Protein AF-A0A6N9IUJ2-F1 (afdb_monomer_lite)

pLDDT: mean 93.29, std 10.51, range [40.25, 98.81]

Foldseek 3Di:
DPPLQFADQVNLQVLLVVLLVVLVFPCPPWDWDGDPQWIWIWTAFVLGDIWIFTGGCVPAPRSDSLSNSLSSLQRQLVGLLPQDLVVVLVVPDDPVNCVVVVHDSVRSSVSSVVSNVSSNVSSVVSNVVSVVSVVVVVVVVVVD

Radius of gyration: 17.99 Å; chains: 1; bounding box: 49×26×54 Å

Organism: NCBI:txid1624

Secondary structure (DSSP, 8-state):
-----PPPHHHHHHHHHHHHHHTT--TTT-EEEE-SS-EEEEEE-TT--EEEEEE-GGGS-SS-HHHHHHHHHHHHHHHHTT--HHHHHHHH--HHHHHHHT--HHHHHHHHHHHHHHHHHHHHHHHHHHHHHHHHHHHHHH--

Structure (mmCIF, N/CA/C/O backbone):
data_AF-A0A6N9IUJ2-F1
#
_entry.id   AF-A0A6N9IUJ2-F1
#
loop_
_atom_site.group_PDB
_atom_site.id
_atom_site.type_symbol
_atom_site.label_atom_id
_atom_site.label_alt_id
_atom_site.label_comp_id
_atom_site.label_asym_id
_atom_site.label_entity_id
_atom_site.label_seq_id
_atom_site.pdbx_PDB_ins_code
_atom_site.Cartn_x
_atom_site.Cartn_y
_atom_site.Cartn_z
_atom_site.occupancy
_atom_site.B_iso_or_equiv
_atom_site.auth_seq_id
_atom_site.auth_comp_id
_atom_site.auth_asym_id
_atom_site.auth_atom_id
_atom_site.pdbx_PDB_model_num
ATOM 1 N N . MET A 1 1 ? -17.946 7.794 33.404 1.00 40.25 1 MET A N 1
ATOM 2 C CA . MET A 1 1 ? -16.905 8.369 32.532 1.00 40.25 1 MET A CA 1
ATOM 3 C C . MET A 1 1 ? -15.785 7.356 32.467 1.00 40.25 1 MET A C 1
ATOM 5 O O . MET A 1 1 ? -14.885 7.379 33.294 1.00 40.25 1 MET A O 1
ATOM 9 N N . THR A 1 2 ? -15.925 6.382 31.577 1.00 43.41 2 THR A N 1
ATOM 10 C CA . THR A 1 2 ? -14.793 5.598 31.094 1.00 43.41 2 THR A CA 1
ATOM 11 C C . THR A 1 2 ? -13.982 6.551 30.223 1.00 43.41 2 THR A C 1
ATOM 13 O O . THR A 1 2 ? -14.533 7.156 29.311 1.00 43.41 2 THR A O 1
ATOM 16 N N . CYS A 1 3 ? -12.720 6.802 30.574 1.00 41.56 3 CYS A N 1
ATOM 17 C CA . CYS A 1 3 ? -11.808 7.467 29.651 1.00 41.56 3 CYS A CA 1
ATOM 18 C C . CYS A 1 3 ? -11.598 6.499 28.488 1.00 41.56 3 CYS A C 1
ATOM 20 O O . CYS A 1 3 ? -10.858 5.530 28.646 1.00 41.56 3 CYS A O 1
ATOM 22 N N . THR A 1 4 ? -12.287 6.713 27.370 1.00 56.19 4 THR A N 1
ATOM 23 C CA . THR A 1 4 ? -11.967 6.039 26.112 1.00 56.19 4 THR A CA 1
ATOM 24 C C . THR A 1 4 ? -10.524 6.411 25.781 1.00 56.19 4 THR A C 1
ATOM 26 O O . THR A 1 4 ? -10.175 7.594 25.758 1.00 56.19 4 THR A O 1
ATOM 29 N N . ALA A 1 5 ? -9.641 5.420 25.674 1.00 59.34 5 ALA A N 1
ATOM 30 C CA . ALA A 1 5 ? -8.251 5.679 25.338 1.00 59.34 5 ALA A CA 1
ATOM 31 C C . ALA A 1 5 ? -8.199 6.119 23.871 1.00 59.34 5 ALA A C 1
ATOM 33 O O . ALA A 1 5 ? -8.511 5.333 22.986 1.00 59.34 5 ALA A O 1
ATOM 34 N N . ILE A 1 6 ? -7.841 7.379 23.634 1.00 80.88 6 ILE A N 1
ATOM 35 C CA . ILE A 1 6 ? -7.645 7.923 22.289 1.00 80.88 6 ILE A CA 1
ATOM 36 C C . ILE A 1 6 ? -6.345 7.328 21.727 1.00 80.88 6 ILE A C 1
ATOM 38 O O . ILE A 1 6 ? -5.327 7.327 22.425 1.00 80.88 6 ILE A O 1
ATOM 42 N N . LEU A 1 7 ? -6.366 6.839 20.484 1.00 86.44 7 LEU A N 1
ATOM 43 C CA . LEU A 1 7 ? -5.177 6.376 19.769 1.00 86.44 7 LEU A CA 1
ATOM 44 C C . LEU A 1 7 ? -4.113 7.480 19.741 1.00 86.44 7 LEU A C 1
ATOM 46 O O . LEU A 1 7 ? -4.362 8.598 19.284 1.00 86.44 7 LEU A O 1
ATOM 50 N N . THR A 1 8 ? -2.922 7.151 20.237 1.00 91.19 8 THR A N 1
ATOM 51 C CA . THR A 1 8 ? -1.745 8.022 20.189 1.00 91.19 8 THR 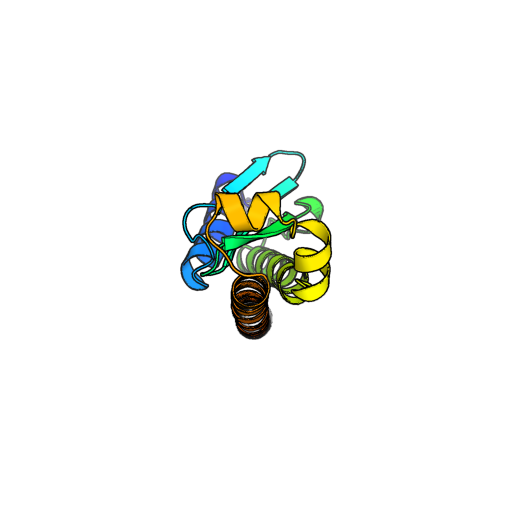A CA 1
ATOM 52 C C . THR A 1 8 ? -1.059 7.929 18.829 1.00 91.19 8 THR A C 1
ATOM 54 O O . THR A 1 8 ? -1.223 6.940 18.116 1.00 91.19 8 THR A O 1
ATOM 57 N N . GLU A 1 9 ? -0.232 8.919 18.493 1.00 91.38 9 GLU A N 1
ATOM 58 C CA . GLU A 1 9 ? 0.617 8.904 17.290 1.00 91.38 9 GLU A CA 1
ATOM 59 C C . GLU A 1 9 ? 1.473 7.633 17.219 1.00 91.38 9 GLU A C 1
ATOM 61 O O . GLU A 1 9 ? 1.425 6.920 16.226 1.00 91.38 9 GLU A O 1
ATOM 66 N N . GLU A 1 10 ? 2.127 7.259 18.326 1.00 92.50 10 GLU A N 1
ATOM 67 C CA . GLU A 1 10 ? 2.914 6.018 18.434 1.00 92.50 10 GLU A CA 1
ATOM 68 C C . GLU A 1 10 ? 2.082 4.762 18.114 1.00 92.50 10 GLU A C 1
ATOM 70 O O . GLU A 1 10 ? 2.580 3.776 17.569 1.00 92.50 10 GLU A O 1
ATOM 75 N N . LYS A 1 11 ? 0.795 4.757 18.478 1.00 93.25 11 LYS A N 1
ATOM 76 C CA . LYS A 1 11 ? -0.084 3.622 18.201 1.00 93.25 11 LYS A CA 1
ATOM 77 C C . LYS A 1 11 ? -0.511 3.596 16.732 1.00 93.25 11 LYS A C 1
ATOM 79 O O . LYS A 1 11 ? -0.583 2.511 16.166 1.00 93.25 11 LYS A O 1
ATOM 84 N N . ILE A 1 12 ? -0.746 4.759 16.126 1.00 94.00 12 ILE A N 1
ATOM 85 C CA . ILE A 1 12 ? -1.032 4.902 14.691 1.00 94.00 12 ILE A CA 1
ATOM 86 C C . ILE A 1 12 ? 0.176 4.446 13.867 1.00 94.00 12 ILE A C 1
ATOM 88 O O . ILE A 1 12 ? 0.013 3.625 12.970 1.00 94.00 12 ILE A O 1
ATOM 92 N N . GLU A 1 13 ? 1.380 4.890 14.233 1.00 95.44 13 GLU A N 1
ATOM 93 C CA . GLU A 1 13 ? 2.643 4.469 13.617 1.00 95.44 13 GLU A CA 1
ATOM 94 C C . GLU A 1 13 ? 2.803 2.945 13.675 1.00 95.44 13 GLU A C 1
ATOM 96 O O . GLU A 1 13 ? 3.068 2.310 12.662 1.00 95.44 13 GLU A O 1
ATOM 101 N N . LYS A 1 14 ? 2.535 2.323 14.832 1.00 96.50 14 LYS A N 1
ATOM 102 C CA . LYS A 1 14 ? 2.577 0.857 14.977 1.00 96.50 14 LYS A CA 1
ATOM 103 C C . LYS A 1 14 ? 1.563 0.126 14.099 1.00 96.50 14 LYS A C 1
ATOM 105 O O . LYS A 1 14 ? 1.879 -0.949 13.597 1.00 96.50 14 LYS A O 1
ATOM 110 N N . ILE A 1 15 ? 0.354 0.668 13.942 1.00 96.25 15 ILE A N 1
ATOM 111 C CA . ILE A 1 15 ? -0.659 0.079 13.054 1.00 96.25 15 ILE A CA 1
ATOM 112 C C . ILE A 1 15 ? -0.180 0.175 11.605 1.00 96.25 15 ILE A C 1
ATOM 114 O O . ILE A 1 15 ? -0.170 -0.838 10.910 1.00 96.25 15 ILE A O 1
ATOM 118 N N . ALA A 1 16 ? 0.278 1.353 11.176 1.00 96.94 16 ALA A N 1
ATOM 119 C CA . ALA A 1 16 ? 0.825 1.556 9.840 1.00 96.94 16 ALA A CA 1
ATOM 120 C C . ALA A 1 16 ? 2.017 0.623 9.569 1.00 96.94 16 ALA A C 1
ATOM 122 O O . ALA A 1 16 ? 2.005 -0.089 8.571 1.00 96.94 16 ALA A O 1
ATOM 123 N N . GLN A 1 17 ? 2.973 0.525 10.499 1.00 98.00 17 GLN A N 1
ATOM 124 C CA . GLN A 1 17 ? 4.119 -0.378 10.374 1.00 98.00 17 GLN A CA 1
ATOM 125 C C . GLN A 1 17 ? 3.683 -1.838 10.267 1.00 98.00 17 GLN A C 1
ATOM 127 O O . GLN A 1 17 ? 4.182 -2.559 9.415 1.00 98.00 17 GLN A O 1
ATOM 132 N N . SER A 1 18 ? 2.709 -2.275 11.074 1.00 97.88 18 SER A N 1
ATOM 133 C CA . SER A 1 18 ? 2.221 -3.657 10.997 1.00 97.88 18 SER A CA 1
ATOM 134 C C . SER A 1 18 ? 1.600 -3.990 9.640 1.00 97.88 18 SER A C 1
ATOM 136 O O . SER A 1 18 ? 1.743 -5.115 9.173 1.00 97.88 18 SER A O 1
ATOM 138 N N . ILE A 1 19 ? 0.960 -3.011 8.992 1.00 98.19 19 ILE A N 1
ATOM 139 C CA . ILE A 1 19 ? 0.421 -3.164 7.639 1.00 98.19 19 ILE A CA 1
ATOM 140 C C . ILE A 1 19 ? 1.569 -3.207 6.623 1.00 98.19 19 ILE A C 1
ATOM 142 O O . ILE A 1 19 ? 1.565 -4.061 5.746 1.00 98.19 19 ILE A O 1
ATOM 146 N N . ILE A 1 20 ? 2.574 -2.339 6.739 1.00 98.19 20 ILE A N 1
ATOM 147 C CA . ILE A 1 20 ? 3.742 -2.376 5.843 1.00 98.19 20 ILE A CA 1
ATOM 148 C C . ILE A 1 20 ? 4.452 -3.735 5.932 1.00 98.19 20 ILE A C 1
ATOM 150 O O . ILE A 1 20 ? 4.748 -4.340 4.903 1.00 98.19 20 ILE A O 1
ATOM 154 N N . ASP A 1 21 ? 4.647 -4.249 7.147 1.00 98.06 21 ASP A N 1
ATOM 155 C CA . ASP A 1 21 ? 5.295 -5.537 7.393 1.00 98.06 21 ASP A CA 1
ATOM 156 C C . ASP A 1 21 ? 4.455 -6.719 6.875 1.00 98.06 21 ASP A C 1
ATOM 158 O O . ASP A 1 21 ? 4.988 -7.654 6.280 1.00 98.06 21 ASP A O 1
ATOM 162 N N . GLU A 1 22 ? 3.135 -6.707 7.105 1.00 98.19 22 GLU A N 1
ATOM 163 C CA . GLU A 1 22 ? 2.229 -7.794 6.701 1.00 98.19 22 GLU A CA 1
ATOM 164 C C . GLU A 1 22 ? 2.149 -7.949 5.177 1.00 98.19 22 GLU A C 1
ATOM 166 O O . GLU A 1 22 ? 2.033 -9.070 4.673 1.00 98.19 22 GLU A O 1
ATOM 171 N N . TYR A 1 23 ? 2.228 -6.834 4.452 1.00 98.12 23 TYR A N 1
ATOM 172 C CA . TYR A 1 23 ? 2.107 -6.796 2.997 1.00 98.12 23 TYR A CA 1
ATOM 173 C C . TYR A 1 23 ? 3.460 -6.692 2.284 1.00 98.12 23 TYR A C 1
ATOM 175 O O . TYR A 1 23 ? 3.458 -6.513 1.072 1.00 98.12 23 TYR A O 1
ATOM 183 N N . ASP A 1 24 ? 4.577 -6.835 3.013 1.00 98.19 24 ASP A N 1
ATOM 184 C CA . ASP A 1 24 ? 5.953 -6.774 2.494 1.00 98.19 24 ASP A CA 1
ATOM 185 C C . ASP A 1 24 ? 6.157 -5.532 1.604 1.00 98.19 24 ASP A C 1
ATOM 187 O O . ASP A 1 24 ? 6.379 -5.622 0.401 1.00 98.19 24 ASP A O 1
ATOM 191 N N . LEU A 1 25 ? 5.956 -4.351 2.202 1.00 98.06 25 LEU A N 1
ATOM 192 C CA . LEU A 1 25 ? 5.969 -3.041 1.534 1.00 98.06 25 LEU A CA 1
ATOM 193 C C . LEU A 1 25 ? 7.138 -2.139 1.973 1.00 98.06 25 LEU A C 1
ATOM 195 O O . LEU A 1 25 ? 7.086 -0.927 1.770 1.00 98.06 25 LEU A O 1
ATOM 199 N N . ASP A 1 26 ? 8.155 -2.705 2.633 1.00 96.56 26 ASP A N 1
ATOM 200 C CA . ASP A 1 26 ? 9.325 -1.950 3.100 1.00 96.56 26 ASP A CA 1
ATOM 201 C C . ASP A 1 26 ? 10.428 -1.879 2.053 1.00 96.56 26 ASP A C 1
ATOM 203 O O . ASP A 1 26 ? 10.873 -0.791 1.719 1.00 96.56 26 ASP A O 1
ATOM 207 N N . HIS A 1 27 ? 10.884 -3.035 1.560 1.00 95.94 27 HIS A N 1
ATOM 208 C CA . HIS A 1 27 ? 11.956 -3.193 0.564 1.00 95.94 27 HIS A CA 1
ATOM 209 C C . HIS A 1 27 ? 13.197 -2.266 0.703 1.00 95.94 27 HIS A C 1
ATOM 211 O O . HIS A 1 27 ? 14.040 -2.232 -0.200 1.00 95.94 27 HIS A O 1
ATOM 217 N N . ASN A 1 28 ? 13.421 -1.734 1.919 1.00 93.50 28 ASN A N 1
ATOM 218 C CA . ASN A 1 28 ? 14.469 -0.828 2.413 1.00 93.50 28 ASN A CA 1
ATOM 219 C C . ASN A 1 28 ? 14.222 0.688 2.271 1.00 93.50 28 ASN A C 1
ATOM 221 O O . ASN A 1 28 ? 15.087 1.449 2.716 1.00 93.50 28 ASN A O 1
ATOM 225 N N . ASN A 1 29 ? 13.103 1.134 1.701 1.00 92.75 29 ASN A N 1
ATOM 226 C CA . ASN A 1 29 ? 12.751 2.551 1.575 1.00 92.75 29 ASN A CA 1
ATOM 227 C C . ASN A 1 29 ? 11.354 2.891 2.116 1.00 92.75 29 ASN A C 1
ATOM 229 O O . ASN A 1 29 ? 10.879 4.001 1.851 1.00 92.75 29 ASN A O 1
ATOM 233 N N . ALA A 1 30 ? 10.687 2.014 2.882 1.00 94.38 30 ALA A N 1
ATOM 234 C CA . ALA A 1 30 ? 9.498 2.469 3.591 1.00 94.38 30 ALA A CA 1
ATOM 235 C C . ALA A 1 30 ? 9.857 3.417 4.730 1.00 94.38 30 ALA A C 1
ATOM 237 O O . ALA A 1 30 ? 10.806 3.230 5.493 1.00 94.38 30 ALA A O 1
ATOM 238 N N . GLU A 1 31 ? 9.026 4.439 4.865 1.00 96.69 31 GLU A N 1
ATOM 239 C CA . GLU A 1 31 ? 9.146 5.446 5.905 1.00 96.69 31 GLU A CA 1
ATOM 240 C C . GLU A 1 31 ? 7.757 5.761 6.448 1.00 96.69 31 GLU A C 1
ATOM 242 O O . GLU A 1 31 ? 6.792 5.852 5.691 1.00 96.69 31 GLU A O 1
ATOM 247 N N . ILE A 1 32 ? 7.651 5.956 7.761 1.00 97.31 32 ILE A N 1
ATOM 248 C CA . ILE A 1 32 ? 6.428 6.416 8.418 1.00 97.31 32 ILE A CA 1
ATOM 249 C C . ILE A 1 32 ? 6.788 7.642 9.248 1.00 97.31 32 ILE A C 1
ATOM 251 O O . ILE A 1 32 ? 7.683 7.591 10.090 1.00 97.31 32 ILE A O 1
ATOM 255 N N . ASN A 1 33 ? 6.068 8.737 9.035 1.00 95.88 33 ASN A N 1
ATOM 256 C CA . ASN A 1 33 ? 6.133 9.923 9.875 1.00 95.88 33 ASN A CA 1
ATOM 257 C C . ASN A 1 33 ? 4.722 10.275 10.351 1.00 95.88 33 ASN A C 1
ATOM 259 O O . ASN A 1 33 ? 3.826 10.488 9.534 1.00 95.88 33 ASN A O 1
ATOM 263 N N . VAL A 1 34 ? 4.523 10.325 11.667 1.00 94.19 34 VAL A N 1
ATOM 264 C CA . VAL A 1 34 ? 3.249 10.707 12.287 1.00 94.19 34 VAL A CA 1
ATOM 265 C C . VAL A 1 34 ? 3.473 11.951 13.130 1.00 94.19 34 VAL A C 1
ATOM 267 O O . VAL A 1 34 ? 4.331 11.957 14.009 1.00 94.19 34 VAL A O 1
ATOM 270 N N . ASP A 1 35 ? 2.686 12.987 12.870 1.00 88.94 35 ASP A N 1
ATOM 271 C CA . ASP A 1 35 ? 2.707 14.245 13.609 1.00 88.94 35 ASP A CA 1
ATOM 272 C C . ASP A 1 35 ? 1.296 14.858 13.704 1.00 88.94 35 ASP A C 1
ATOM 274 O O . ASP A 1 35 ? 0.298 14.249 13.309 1.00 88.94 35 ASP A O 1
ATOM 278 N N . ASP A 1 36 ? 1.202 16.070 14.255 1.00 81.19 36 ASP A N 1
ATOM 279 C CA . ASP A 1 36 ? -0.062 16.801 14.400 1.00 81.19 36 ASP A CA 1
ATOM 280 C C . ASP A 1 36 ? -0.766 17.069 13.047 1.00 81.19 36 ASP A C 1
ATOM 282 O O . ASP A 1 36 ? -1.993 17.229 13.016 1.00 81.19 36 ASP A O 1
ATOM 286 N N . ASP A 1 37 ? -0.015 17.131 11.939 1.00 78.50 37 ASP A N 1
ATOM 287 C CA . ASP A 1 37 ? -0.516 17.481 10.607 1.00 78.50 37 ASP A CA 1
ATOM 288 C C . ASP A 1 37 ? -1.032 16.251 9.835 1.00 78.50 37 ASP A C 1
ATOM 290 O O . ASP A 1 37 ? -1.940 16.379 9.004 1.00 78.50 37 ASP A O 1
ATOM 294 N N . GLY A 1 38 ? -0.523 15.049 10.124 1.00 88.06 38 GLY A N 1
ATOM 295 C CA . GLY A 1 38 ? -0.917 13.838 9.408 1.00 88.06 38 GLY A CA 1
ATOM 296 C C . GLY A 1 38 ? -0.105 12.591 9.756 1.00 88.06 38 GLY A C 1
ATOM 297 O O . GLY A 1 38 ? 0.752 12.582 10.633 1.00 88.06 38 GLY A O 1
ATOM 298 N N . CYS A 1 39 ? -0.381 11.511 9.030 1.00 93.75 39 CYS A N 1
ATOM 299 C CA . CYS A 1 39 ? 0.511 10.361 8.935 1.00 93.75 39 CYS A CA 1
ATOM 300 C C . CYS A 1 39 ? 0.943 10.210 7.474 1.00 93.75 39 CYS A C 1
ATOM 302 O O . CYS A 1 39 ? 0.129 9.904 6.603 1.00 93.75 39 CYS A O 1
ATOM 304 N N . GLN A 1 40 ? 2.221 10.469 7.219 1.00 96.69 40 GLN A N 1
ATOM 305 C CA . GLN A 1 40 ? 2.861 10.332 5.917 1.00 96.69 40 GLN A CA 1
ATOM 306 C C . GLN A 1 40 ? 3.567 8.984 5.865 1.00 96.69 40 GLN A C 1
ATOM 308 O O . GLN A 1 40 ? 4.313 8.641 6.781 1.00 96.69 40 GLN A O 1
ATOM 313 N N . ILE A 1 41 ? 3.328 8.230 4.800 1.00 97.50 41 ILE A N 1
ATOM 314 C CA . ILE A 1 41 ? 3.906 6.907 4.599 1.00 97.50 41 ILE A CA 1
ATOM 315 C C . ILE A 1 41 ? 4.524 6.857 3.205 1.00 97.50 41 ILE A C 1
ATOM 317 O O . ILE A 1 41 ? 3.898 7.263 2.227 1.00 97.50 41 ILE A O 1
ATOM 321 N N . VAL A 1 42 ? 5.740 6.338 3.111 1.00 98.19 42 VAL A N 1
ATOM 322 C CA . VAL A 1 42 ? 6.316 5.829 1.867 1.00 98.19 42 VAL A CA 1
ATOM 323 C C . VAL A 1 42 ? 6.258 4.311 1.947 1.00 98.19 42 VAL A C 1
ATOM 325 O O . VAL A 1 42 ? 6.655 3.739 2.958 1.00 98.19 42 VAL A O 1
ATOM 328 N N . VAL A 1 43 ? 5.729 3.675 0.908 1.00 98.31 43 VAL A N 1
ATOM 329 C CA . VAL A 1 43 ? 5.777 2.218 0.729 1.00 98.31 43 VAL A CA 1
ATOM 330 C C . VAL A 1 43 ? 6.574 1.892 -0.522 1.00 98.31 43 VAL A C 1
ATOM 332 O O . VAL A 1 43 ? 6.572 2.680 -1.467 1.00 98.31 43 VAL A O 1
ATOM 335 N N . GLU A 1 44 ? 7.226 0.738 -0.541 1.00 98.50 44 GLU A N 1
ATOM 336 C CA . GLU A 1 44 ? 8.082 0.292 -1.635 1.00 98.50 44 GLU A CA 1
ATOM 337 C C . GLU A 1 44 ? 7.699 -1.123 -2.086 1.00 98.50 44 GLU A C 1
ATOM 339 O O . GLU A 1 44 ? 7.347 -1.966 -1.265 1.00 98.50 44 GLU A O 1
ATOM 344 N N . ALA A 1 45 ? 7.756 -1.381 -3.392 1.00 98.38 45 ALA A N 1
ATOM 345 C CA . ALA A 1 45 ? 7.571 -2.698 -4.002 1.00 98.38 45 ALA A CA 1
ATOM 346 C C . ALA A 1 45 ? 8.920 -3.406 -4.282 1.00 98.38 45 ALA A C 1
ATOM 348 O O . ALA A 1 45 ? 9.983 -2.787 -4.191 1.00 98.38 45 ALA A O 1
ATOM 349 N N . PRO A 1 46 ? 8.924 -4.709 -4.633 1.00 98.31 46 PRO A N 1
ATOM 350 C CA . PRO A 1 46 ? 10.152 -5.494 -4.773 1.00 98.31 46 PRO A CA 1
ATOM 351 C C . PRO A 1 46 ? 11.194 -4.962 -5.766 1.00 98.31 46 PRO A C 1
ATOM 353 O O . PRO A 1 46 ? 12.385 -5.207 -5.560 1.00 98.31 46 PRO A O 1
ATOM 356 N N . ASN A 1 47 ? 10.784 -4.267 -6.832 1.00 97.38 47 ASN A N 1
ATOM 357 C CA . ASN A 1 47 ? 11.685 -3.649 -7.808 1.00 97.38 47 ASN A CA 1
ATOM 358 C C . ASN A 1 47 ? 11.896 -2.143 -7.584 1.00 97.38 47 ASN A C 1
ATOM 360 O O . ASN A 1 47 ? 12.388 -1.450 -8.481 1.00 97.38 47 ASN A O 1
ATOM 364 N N . HIS A 1 48 ? 11.649 -1.677 -6.358 1.00 96.00 48 HIS A N 1
ATOM 365 C CA . HIS A 1 48 ? 11.954 -0.338 -5.859 1.00 96.00 48 HIS A CA 1
ATOM 366 C C . HIS A 1 48 ? 11.046 0.790 -6.364 1.00 96.00 48 HIS A C 1
ATOM 368 O O . HIS A 1 48 ? 11.382 1.968 -6.203 1.00 96.00 48 HIS A O 1
ATOM 374 N N . ALA A 1 49 ? 9.883 0.475 -6.941 1.00 97.62 49 ALA A N 1
ATOM 375 C CA . ALA A 1 49 ? 8.832 1.473 -7.092 1.00 97.62 49 ALA A CA 1
ATOM 376 C C . ALA A 1 49 ? 8.347 1.932 -5.710 1.00 97.62 49 ALA A C 1
ATOM 378 O O . ALA A 1 49 ? 8.056 1.106 -4.844 1.00 97.62 49 ALA A O 1
ATOM 379 N N . THR A 1 50 ? 8.239 3.246 -5.505 1.00 97.88 50 THR A N 1
ATOM 380 C CA . THR A 1 50 ? 7.770 3.825 -4.238 1.00 97.88 50 THR A CA 1
ATOM 381 C C . THR A 1 50 ? 6.470 4.593 -4.431 1.00 97.88 50 THR A C 1
ATOM 383 O O . THR A 1 50 ? 6.268 5.250 -5.448 1.00 97.88 50 THR A O 1
ATOM 386 N N . VAL A 1 51 ? 5.578 4.529 -3.442 1.00 98.25 51 VAL A N 1
ATOM 387 C CA . VAL A 1 51 ? 4.307 5.265 -3.437 1.00 98.25 51 VAL A CA 1
ATOM 388 C C . VAL A 1 51 ? 4.190 6.068 -2.150 1.00 98.25 51 VAL A C 1
ATOM 390 O O . VAL A 1 51 ? 4.364 5.543 -1.051 1.00 98.25 51 VAL A O 1
ATOM 393 N N . TRP A 1 52 ? 3.848 7.350 -2.288 1.00 97.44 52 TRP A N 1
ATOM 394 C CA . TRP A 1 52 ? 3.588 8.236 -1.156 1.00 97.44 52 TRP A CA 1
ATOM 395 C C . TRP A 1 52 ? 2.103 8.247 -0.770 1.00 97.44 52 TRP A C 1
ATOM 397 O O . TRP A 1 52 ? 1.208 8.479 -1.595 1.00 97.44 52 TRP A O 1
ATOM 407 N N . VAL A 1 53 ? 1.839 8.031 0.515 1.00 97.31 53 VAL A N 1
ATOM 408 C CA . VAL A 1 53 ? 0.509 7.957 1.120 1.00 97.31 53 VAL A CA 1
ATOM 409 C C . VAL A 1 53 ? 0.405 9.007 2.222 1.00 97.31 53 VAL A C 1
ATOM 411 O O . VAL A 1 53 ? 1.282 9.126 3.071 1.00 97.31 53 VAL A O 1
ATOM 414 N N . ASP A 1 54 ? -0.695 9.756 2.224 1.00 95.75 54 ASP A N 1
ATOM 415 C CA . ASP A 1 54 ? -0.995 10.762 3.243 1.00 95.75 54 ASP A CA 1
ATOM 416 C C . ASP A 1 54 ? -2.338 10.437 3.900 1.00 95.75 54 ASP A C 1
ATOM 418 O O . ASP A 1 54 ? -3.382 10.358 3.237 1.00 95.75 54 ASP A O 1
ATOM 422 N N . ILE A 1 55 ? -2.298 10.221 5.212 1.00 93.38 55 ILE A N 1
ATOM 423 C CA . ILE A 1 55 ? -3.438 9.872 6.046 1.00 93.38 55 ILE A CA 1
ATOM 424 C C . ILE A 1 55 ? -3.764 11.059 6.947 1.00 93.38 55 ILE A C 1
ATOM 426 O O . ILE A 1 55 ? -3.075 11.369 7.918 1.00 93.38 55 ILE A O 1
ATOM 430 N N . CYS A 1 56 ? -4.905 11.688 6.672 1.00 89.12 56 CYS A N 1
ATOM 431 C CA . CYS A 1 56 ? -5.427 12.753 7.516 1.00 89.12 56 CYS A CA 1
ATOM 432 C C . CYS A 1 56 ? -5.936 12.177 8.848 1.00 89.12 56 CYS A C 1
ATOM 434 O O . CYS A 1 56 ? -6.985 11.528 8.881 1.00 89.12 56 CYS A O 1
ATOM 436 N N . LEU A 1 57 ? -5.253 12.476 9.960 1.00 85.75 57 LEU A N 1
ATOM 437 C CA . LEU A 1 57 ? -5.597 11.947 11.289 1.00 85.75 57 LEU A CA 1
ATOM 438 C C . LEU A 1 57 ? -7.011 12.322 11.764 1.00 85.75 57 LEU A C 1
ATOM 440 O O . LEU A 1 57 ? -7.571 11.634 12.613 1.00 85.75 57 LEU A O 1
ATOM 444 N N . ASN A 1 58 ? -7.610 13.386 11.217 1.00 84.62 58 ASN A N 1
ATOM 445 C CA . ASN A 1 58 ? -8.995 13.780 11.511 1.00 84.62 58 ASN A CA 1
ATOM 446 C C . ASN A 1 58 ? -10.041 12.835 10.899 1.00 84.62 58 ASN A C 1
ATOM 448 O O . ASN A 1 58 ? -11.209 12.901 11.273 1.00 84.62 58 ASN A O 1
ATOM 452 N N . LYS A 1 59 ? -9.643 11.992 9.938 1.00 83.44 59 LYS A N 1
ATOM 453 C CA . LYS A 1 59 ? -10.493 10.944 9.359 1.00 83.44 59 LYS A CA 1
ATOM 454 C C . LYS A 1 59 ? -10.385 9.616 10.108 1.00 83.44 59 LYS A C 1
ATOM 456 O O . LYS A 1 59 ? -11.172 8.716 9.835 1.00 83.44 59 LYS A O 1
ATOM 461 N N . LEU A 1 60 ? -9.411 9.476 11.008 1.00 88.88 60 LEU A N 1
ATOM 462 C CA . LEU A 1 60 ? -9.272 8.279 11.826 1.00 88.88 60 LEU A CA 1
ATOM 463 C C . LEU A 1 60 ? -10.266 8.336 12.980 1.00 88.88 60 LEU A C 1
ATOM 465 O O . LEU A 1 60 ? -10.348 9.337 13.695 1.00 88.88 60 LEU A O 1
ATOM 469 N N . ASP A 1 61 ? -10.974 7.233 13.195 1.00 89.62 61 ASP A N 1
ATOM 470 C CA . ASP A 1 61 ? -11.669 7.015 14.453 1.00 89.62 61 ASP A CA 1
ATOM 471 C C . ASP A 1 61 ? -10.622 6.707 15.529 1.00 89.62 61 ASP A C 1
ATOM 473 O O . ASP A 1 61 ? -10.101 5.598 15.632 1.00 89.62 61 ASP A O 1
ATOM 477 N N . LYS A 1 62 ? -10.264 7.726 16.313 1.00 85.38 62 LYS A N 1
ATOM 478 C CA . LYS A 1 62 ? -9.248 7.587 17.361 1.00 85.38 62 LYS A CA 1
ATOM 479 C C . LYS A 1 62 ? -9.769 6.869 18.605 1.00 85.38 62 LYS A C 1
ATOM 481 O O . LYS A 1 62 ? -8.979 6.627 19.510 1.00 85.38 62 LYS A O 1
ATOM 486 N N . GLU A 1 63 ? -11.057 6.555 18.685 1.00 89.06 63 GLU A N 1
ATOM 487 C CA . GLU A 1 63 ? -11.649 5.824 19.807 1.00 89.06 63 GLU A CA 1
ATOM 488 C C . GLU A 1 63 ? -11.773 4.322 19.509 1.00 89.06 63 GLU A C 1
ATOM 490 O O . GLU A 1 63 ? -11.820 3.519 20.442 1.00 89.06 63 GLU A O 1
ATOM 495 N N . ASN A 1 64 ? -11.741 3.936 18.228 1.00 90.25 64 ASN A N 1
ATOM 496 C CA . ASN A 1 64 ? -11.817 2.551 17.775 1.00 90.25 64 ASN A CA 1
ATOM 497 C C . ASN A 1 64 ? -10.580 2.149 16.949 1.00 90.25 64 ASN A C 1
ATOM 499 O O . ASN A 1 64 ? -10.440 2.485 15.774 1.00 90.25 64 ASN A O 1
ATOM 503 N N . GLU A 1 65 ? -9.696 1.353 17.562 1.00 92.25 65 GLU A N 1
ATOM 504 C CA .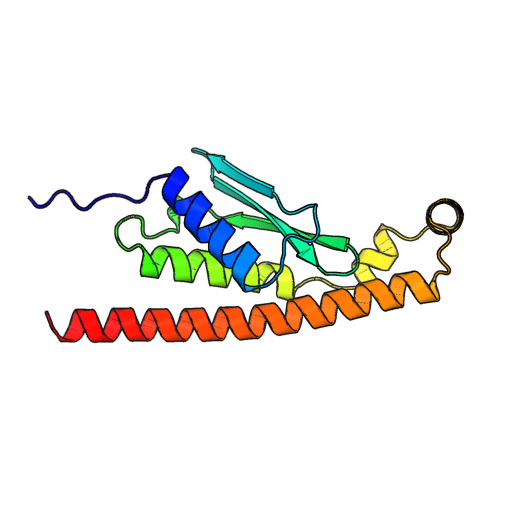 GLU A 1 65 ? -8.465 0.850 16.933 1.00 92.25 65 GLU A CA 1
ATOM 505 C C . GLU A 1 65 ? -8.717 0.091 15.624 1.00 92.25 65 GLU A C 1
ATOM 507 O O . GLU A 1 65 ? -7.997 0.310 14.648 1.00 92.25 65 GLU A O 1
ATOM 512 N N . LYS A 1 66 ? -9.751 -0.760 15.574 1.00 93.81 66 LYS A N 1
ATOM 513 C CA . LYS A 1 66 ? -10.075 -1.524 14.362 1.00 93.81 66 LYS A CA 1
ATOM 514 C C . LYS A 1 66 ? -10.559 -0.599 13.249 1.00 93.81 66 LYS A C 1
ATOM 516 O O . LYS A 1 66 ? -10.137 -0.747 12.107 1.00 93.81 66 LYS A O 1
ATOM 521 N N . GLN A 1 67 ? -11.383 0.392 13.580 1.00 94.69 67 GLN A N 1
ATOM 522 C 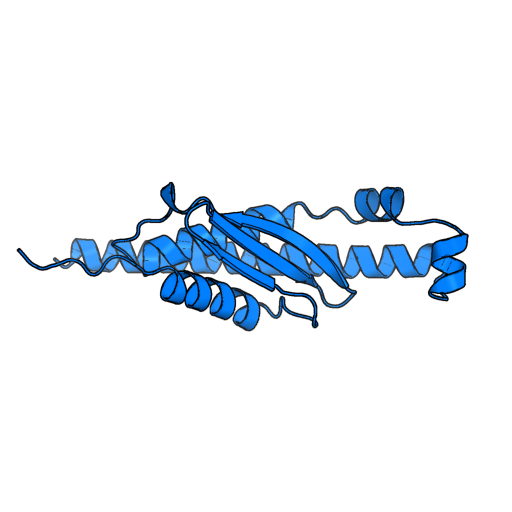CA . GLN A 1 67 ? -11.870 1.356 12.594 1.00 94.69 67 GLN A CA 1
ATOM 523 C C . GLN A 1 67 ? -10.741 2.258 12.067 1.00 94.69 67 GLN A C 1
ATOM 525 O O . GLN A 1 67 ? -10.702 2.567 10.875 1.00 94.69 67 GLN A O 1
ATOM 530 N N . ALA A 1 68 ? -9.783 2.646 12.914 1.00 94.19 68 ALA A N 1
ATOM 531 C CA . ALA A 1 68 ? -8.573 3.327 12.457 1.00 94.19 68 ALA A CA 1
ATOM 532 C C . ALA A 1 68 ? -7.743 2.441 11.515 1.00 94.19 68 ALA A C 1
ATOM 534 O O . ALA A 1 68 ? -7.301 2.919 10.470 1.00 94.19 68 ALA A O 1
ATOM 535 N N . GLN A 1 69 ? -7.578 1.154 11.843 1.00 96.38 69 GLN A N 1
ATOM 536 C CA . GLN A 1 69 ? -6.881 0.190 10.989 1.00 96.38 69 GLN A CA 1
ATOM 537 C C . GLN A 1 69 ? -7.554 0.043 9.617 1.00 96.38 69 GLN A C 1
ATOM 539 O O . GLN A 1 69 ? -6.858 0.080 8.605 1.00 96.38 69 GLN A O 1
ATOM 544 N N . VAL A 1 70 ? -8.888 -0.045 9.567 1.00 97.19 70 VAL A N 1
ATOM 545 C CA . VAL A 1 70 ? -9.673 -0.055 8.317 1.00 97.19 70 VAL A CA 1
ATOM 546 C C . VAL A 1 70 ? -9.363 1.177 7.465 1.00 97.19 70 VAL A C 1
ATOM 548 O O . VAL A 1 70 ? -9.069 1.056 6.276 1.00 97.19 70 VAL A O 1
ATOM 551 N N . THR A 1 71 ? -9.370 2.370 8.064 1.00 96.31 71 THR A N 1
ATOM 552 C CA . THR A 1 71 ? -9.073 3.611 7.335 1.00 96.31 71 THR A CA 1
ATOM 553 C C . THR A 1 71 ? -7.644 3.638 6.793 1.00 96.31 71 THR A C 1
ATOM 555 O O . THR A 1 71 ? -7.435 4.078 5.661 1.00 96.31 71 THR A O 1
ATOM 558 N N . ILE A 1 72 ? -6.660 3.164 7.564 1.00 97.06 72 ILE A N 1
ATOM 559 C CA . ILE A 1 72 ? -5.257 3.102 7.126 1.00 97.06 72 ILE A CA 1
ATOM 560 C C . ILE A 1 72 ? -5.102 2.103 5.969 1.00 97.06 72 ILE A C 1
ATOM 562 O O . ILE A 1 72 ? -4.555 2.477 4.932 1.00 97.06 72 ILE A O 1
ATOM 566 N N . LEU A 1 73 ? -5.651 0.886 6.099 1.00 98.31 73 LEU A N 1
ATOM 567 C CA . LEU A 1 73 ? -5.651 -0.140 5.043 1.00 98.31 73 LEU A CA 1
ATOM 568 C C . LEU A 1 73 ? -6.236 0.401 3.737 1.00 98.31 73 LEU A C 1
ATOM 570 O O . LEU A 1 73 ? -5.581 0.348 2.699 1.00 98.31 73 LEU A O 1
ATOM 574 N N . ASN A 1 74 ? -7.439 0.974 3.800 1.00 98.00 74 ASN A N 1
ATOM 575 C CA . ASN A 1 74 ? -8.116 1.508 2.621 1.00 98.00 74 ASN A CA 1
ATOM 576 C C . ASN A 1 74 ? -7.337 2.664 1.983 1.00 98.00 74 ASN A C 1
ATOM 578 O O . ASN A 1 74 ? -7.266 2.742 0.760 1.00 98.00 74 ASN A O 1
ATOM 582 N N . THR A 1 75 ? -6.717 3.536 2.787 1.00 97.69 75 THR A N 1
ATOM 583 C CA . THR A 1 75 ? -5.949 4.673 2.257 1.00 97.69 75 THR A CA 1
ATOM 584 C C . THR A 1 75 ? -4.675 4.215 1.544 1.00 97.69 75 THR A C 1
ATOM 586 O O . THR A 1 75 ? -4.376 4.726 0.465 1.00 97.69 75 THR A O 1
ATOM 589 N N . ILE A 1 76 ? -3.945 3.240 2.100 1.00 98.25 76 ILE A N 1
ATOM 590 C CA . ILE A 1 76 ? -2.766 2.656 1.441 1.00 98.25 76 ILE A CA 1
ATOM 591 C C . ILE A 1 76 ? -3.195 1.927 0.163 1.00 98.25 76 ILE A C 1
ATOM 593 O O . ILE A 1 76 ? -2.654 2.208 -0.905 1.00 98.25 76 ILE A O 1
ATOM 597 N N . ALA A 1 77 ? -4.218 1.069 0.244 1.00 98.56 77 ALA A N 1
ATOM 598 C CA . ALA A 1 77 ? -4.749 0.321 -0.895 1.00 98.56 77 ALA A CA 1
ATOM 599 C C . ALA A 1 77 ? -5.187 1.243 -2.044 1.00 98.56 77 ALA A C 1
ATOM 601 O O . ALA A 1 77 ? -4.850 1.005 -3.204 1.00 98.56 77 ALA A O 1
ATOM 602 N N . ASP A 1 78 ? -5.890 2.333 -1.718 1.00 98.12 78 ASP A N 1
ATOM 603 C CA . ASP A 1 78 ? -6.324 3.344 -2.680 1.00 98.12 78 ASP A CA 1
ATOM 604 C C . ASP A 1 78 ? -5.158 4.031 -3.387 1.00 98.12 78 ASP A C 1
ATOM 606 O O . ASP A 1 78 ? -5.317 4.448 -4.532 1.00 98.12 78 ASP A O 1
ATOM 610 N N . LYS A 1 79 ? -4.015 4.193 -2.717 1.00 98.19 79 LYS A N 1
ATOM 611 C CA . LYS A 1 79 ? -2.836 4.828 -3.303 1.00 98.19 79 LYS A CA 1
ATOM 612 C C . LYS A 1 79 ? -2.057 3.868 -4.184 1.00 98.19 79 LYS A C 1
ATOM 614 O O . LYS A 1 79 ? -1.829 4.198 -5.343 1.00 98.19 79 LYS A O 1
ATOM 619 N N . ILE A 1 80 ? -1.712 2.690 -3.671 1.00 98.44 80 ILE A N 1
ATOM 620 C CA . ILE A 1 80 ? -0.861 1.741 -4.398 1.00 98.44 80 ILE A CA 1
ATOM 621 C C . ILE A 1 80 ? -1.551 1.182 -5.647 1.00 98.44 80 ILE A C 1
ATOM 623 O O . ILE A 1 80 ? -0.897 0.984 -6.660 1.00 98.44 80 ILE A O 1
ATOM 627 N N . LYS A 1 81 ? -2.885 1.017 -5.642 1.00 98.31 81 LYS A N 1
ATOM 628 C CA . LYS A 1 81 ? -3.623 0.535 -6.828 1.00 98.31 81 LYS A CA 1
ATOM 629 C C . LYS A 1 81 ? -3.581 1.486 -8.031 1.00 98.31 81 LYS A C 1
ATOM 631 O O . LYS A 1 81 ? -4.013 1.094 -9.108 1.00 98.31 81 LYS A O 1
ATOM 636 N N . ASN A 1 82 ? -3.221 2.753 -7.807 1.00 98.00 82 ASN A N 1
ATOM 637 C CA . ASN A 1 82 ? -3.160 3.783 -8.846 1.00 98.00 82 ASN A CA 1
ATOM 638 C C . ASN A 1 82 ? -1.726 4.003 -9.345 1.00 98.00 82 ASN A C 1
ATOM 640 O O . ASN A 1 82 ? -1.507 4.949 -10.095 1.00 98.00 82 ASN A O 1
ATOM 644 N N . PHE A 1 83 ? -0.761 3.207 -8.879 1.00 98.50 83 PHE A N 1
ATOM 645 C CA . PHE A 1 83 ? 0.561 3.175 -9.485 1.00 98.50 83 PHE A CA 1
ATOM 646 C C . PHE A 1 83 ? 0.422 2.759 -10.955 1.00 98.50 83 PHE A C 1
ATOM 648 O O . PHE A 1 83 ? -0.321 1.824 -11.244 1.00 98.50 83 PHE A O 1
ATOM 655 N N . ASP A 1 84 ? 1.099 3.465 -11.858 1.00 98.38 84 ASP A N 1
ATOM 656 C CA . ASP A 1 84 ? 1.033 3.245 -13.304 1.00 98.38 84 ASP A CA 1
ATOM 657 C C . ASP A 1 84 ? 2.465 3.142 -13.840 1.00 98.38 84 ASP A C 1
ATOM 659 O O . ASP A 1 84 ? 3.249 4.094 -13.763 1.00 98.38 84 ASP A O 1
ATOM 663 N N . ALA A 1 85 ? 2.827 1.958 -14.339 1.00 98.44 85 ALA A N 1
ATOM 664 C CA . ALA A 1 85 ? 4.183 1.684 -14.794 1.00 98.44 85 ALA A CA 1
ATOM 665 C C . ALA A 1 85 ? 4.587 2.519 -16.019 1.00 98.44 85 ALA A C 1
ATOM 667 O O . ALA A 1 85 ? 5.770 2.839 -16.174 1.00 98.44 85 ALA A O 1
ATOM 668 N N . ASP A 1 86 ? 3.637 2.863 -16.893 1.00 98.44 86 ASP A N 1
ATOM 669 C CA . ASP A 1 86 ? 3.911 3.657 -18.088 1.00 98.44 86 ASP A CA 1
ATOM 670 C C . ASP A 1 86 ? 4.181 5.121 -17.702 1.00 98.44 86 ASP A C 1
ATOM 672 O O . ASP A 1 86 ? 5.178 5.689 -18.159 1.00 98.44 86 ASP A O 1
ATOM 676 N N . ASP A 1 87 ? 3.368 5.706 -16.813 1.00 98.25 87 ASP A N 1
ATOM 677 C CA . ASP A 1 87 ? 3.563 7.081 -16.320 1.00 98.25 87 ASP A CA 1
ATOM 678 C C . ASP A 1 87 ? 4.924 7.234 -15.604 1.00 98.25 87 ASP A C 1
ATOM 680 O O . ASP A 1 87 ? 5.690 8.160 -15.892 1.00 98.25 87 ASP A O 1
ATOM 684 N N . GLU A 1 88 ? 5.282 6.287 -14.730 1.00 97.94 88 GLU A N 1
ATOM 685 C CA . GLU A 1 88 ? 6.574 6.279 -14.023 1.00 97.94 88 GLU A CA 1
ATOM 686 C C . GLU A 1 88 ? 7.759 6.095 -14.978 1.00 97.94 88 GLU A C 1
ATOM 688 O O . GLU A 1 88 ? 8.813 6.727 -14.835 1.00 97.94 88 GLU A O 1
ATOM 693 N N . PHE A 1 89 ? 7.601 5.252 -16.001 1.00 98.00 89 PHE A N 1
ATOM 694 C CA . PHE A 1 89 ? 8.619 5.094 -17.028 1.00 98.00 89 PHE A CA 1
ATOM 695 C C . PHE A 1 89 ? 8.823 6.391 -17.816 1.00 98.00 89 PHE A C 1
ATOM 697 O O . PHE A 1 89 ? 9.970 6.771 -18.070 1.00 98.00 89 PHE A O 1
ATOM 704 N N . GLU A 1 90 ? 7.745 7.078 -18.202 1.00 97.88 90 GLU A N 1
ATOM 705 C CA . GLU A 1 90 ? 7.813 8.359 -18.911 1.00 97.88 90 GLU A CA 1
ATOM 706 C C . GLU A 1 90 ? 8.485 9.457 -18.075 1.00 97.88 90 GLU A C 1
ATOM 708 O O . GLU A 1 90 ? 9.234 10.271 -18.628 1.00 97.88 90 GLU A O 1
ATOM 713 N N . GLU A 1 91 ? 8.264 9.467 -16.759 1.00 96.88 91 GLU A N 1
ATOM 714 C CA . GLU A 1 91 ? 8.869 10.440 -15.847 1.00 96.88 91 GLU A CA 1
ATOM 715 C C . GLU A 1 91 ? 10.357 10.160 -15.576 1.00 96.88 91 GLU A C 1
ATOM 717 O O . GLU A 1 91 ? 11.189 11.074 -15.626 1.00 96.88 91 GLU A O 1
ATOM 722 N N . LEU A 1 92 ? 10.714 8.904 -15.296 1.00 95.88 92 LEU A N 1
ATOM 723 C CA . LEU A 1 92 ? 12.042 8.544 -14.789 1.00 95.88 92 LEU A CA 1
ATOM 724 C C . LEU A 1 92 ? 13.040 8.176 -15.891 1.00 95.88 92 LEU A C 1
ATOM 726 O O . LEU A 1 92 ? 14.256 8.369 -15.735 1.00 95.88 92 LEU A O 1
ATOM 730 N N . TRP A 1 93 ? 12.573 7.611 -17.008 1.00 97.00 93 TRP A N 1
ATOM 731 C CA . TRP A 1 93 ? 13.481 7.044 -17.993 1.00 97.00 93 TRP A CA 1
ATOM 732 C C . TRP A 1 93 ? 14.250 8.119 -18.767 1.00 97.00 93 TRP A C 1
ATOM 734 O O . TRP A 1 93 ? 13.712 8.976 -19.466 1.00 97.00 93 TRP A O 1
ATOM 744 N N . SER A 1 94 ? 15.573 7.990 -18.750 1.00 96.94 94 SER A N 1
ATOM 745 C CA . SER A 1 94 ? 16.478 8.705 -19.646 1.00 96.94 94 SER A CA 1
ATOM 746 C C . SER A 1 94 ? 17.630 7.799 -20.064 1.00 96.94 94 SER A C 1
ATOM 748 O O . SER A 1 94 ? 17.928 6.790 -19.416 1.00 96.94 94 SER A O 1
ATOM 750 N N . TYR A 1 95 ? 18.312 8.153 -21.156 1.00 96.12 95 TYR A N 1
ATOM 751 C CA . TYR A 1 95 ? 19.510 7.422 -21.573 1.00 96.12 95 TYR A CA 1
ATOM 752 C C . TYR A 1 95 ? 20.581 7.441 -20.472 1.00 96.12 95 TYR A C 1
ATOM 754 O O . TYR A 1 95 ? 21.205 6.417 -20.193 1.00 96.12 95 TYR A O 1
ATOM 762 N N . GLU A 1 96 ? 20.774 8.592 -19.825 1.00 97.81 96 GLU A N 1
ATOM 763 C CA . GLU A 1 96 ? 21.708 8.777 -18.720 1.00 97.81 96 GLU A CA 1
ATOM 764 C C . GLU A 1 96 ? 21.349 7.898 -17.517 1.00 97.81 96 GLU A C 1
ATOM 766 O O . GLU A 1 96 ? 22.237 7.227 -16.985 1.00 97.81 96 GLU A O 1
ATOM 771 N N . PHE A 1 97 ? 20.068 7.846 -17.133 1.00 96.31 97 PHE A N 1
ATOM 772 C CA . PHE A 1 97 ? 19.575 6.969 -16.067 1.00 96.31 97 PHE A CA 1
ATOM 773 C C . PHE A 1 97 ? 19.859 5.497 -16.379 1.00 96.31 97 PHE A C 1
ATOM 775 O O . PHE A 1 97 ? 20.480 4.800 -15.574 1.00 96.31 97 PHE A O 1
ATOM 782 N N . GLY A 1 98 ? 19.475 5.033 -17.573 1.00 96.69 98 GLY A N 1
ATOM 783 C CA . GLY A 1 98 ? 19.702 3.653 -17.996 1.00 96.69 98 GLY A CA 1
ATOM 784 C C . GLY A 1 98 ? 21.187 3.290 -18.029 1.00 96.69 98 GLY A C 1
ATOM 785 O O . GLY A 1 98 ? 21.586 2.231 -17.552 1.00 96.69 98 GLY A O 1
ATOM 786 N N . HIS A 1 99 ? 22.038 4.189 -18.528 1.00 96.81 99 HIS A N 1
ATOM 787 C CA . HIS A 1 99 ? 23.482 3.967 -18.558 1.00 96.81 99 HIS A CA 1
ATOM 788 C C . HIS A 1 99 ? 24.099 3.926 -17.151 1.00 96.81 99 HIS A C 1
ATOM 790 O O . HIS A 1 99 ? 24.968 3.090 -16.900 1.00 96.81 99 HIS A O 1
ATOM 796 N N . HIS A 1 100 ? 23.677 4.815 -16.244 1.00 97.00 100 HIS A N 1
ATOM 797 C CA . HIS A 1 100 ? 24.185 4.872 -14.870 1.00 97.00 100 HIS A CA 1
ATOM 798 C C . HIS A 1 100 ? 23.797 3.633 -14.057 1.00 97.00 100 HIS A C 1
ATOM 800 O O . HIS A 1 100 ? 24.644 3.067 -13.372 1.00 97.00 100 HIS A O 1
ATOM 806 N N . ASN A 1 101 ? 22.545 3.190 -14.188 1.00 94.50 101 ASN A N 1
ATOM 807 C CA . ASN A 1 101 ? 21.997 2.047 -13.455 1.00 94.50 101 ASN A CA 1
ATOM 808 C C . ASN A 1 101 ? 22.164 0.708 -14.193 1.00 94.50 101 ASN A C 1
ATOM 810 O O . ASN A 1 101 ? 21.740 -0.334 -13.707 1.00 94.50 101 ASN A O 1
ATOM 814 N N . HIS A 1 102 ? 22.806 0.717 -15.366 1.00 96.62 102 HIS A N 1
ATOM 815 C CA . HIS A 1 102 ? 23.014 -0.458 -16.216 1.00 96.62 102 HIS A CA 1
ATOM 816 C C . HIS A 1 102 ? 21.720 -1.170 -16.654 1.00 96.62 102 HIS A C 1
ATOM 818 O O . HIS A 1 102 ? 21.706 -2.387 -16.856 1.00 96.62 102 HIS A O 1
ATOM 824 N N . PHE A 1 103 ? 20.658 -0.400 -16.886 1.00 96.19 103 PHE A N 1
ATOM 825 C CA . PHE A 1 103 ? 19.384 -0.889 -17.398 1.00 96.19 103 PHE A CA 1
ATOM 826 C C . PHE A 1 103 ? 19.226 -0.636 -18.896 1.00 96.19 103 PHE A C 1
ATOM 828 O O . PHE A 1 103 ? 19.661 0.377 -19.447 1.00 96.19 103 PHE A O 1
ATOM 835 N N . ARG A 1 104 ? 18.552 -1.569 -19.574 1.00 97.50 104 ARG A N 1
ATOM 836 C CA . ARG A 1 104 ? 17.914 -1.303 -20.869 1.00 97.50 104 ARG A CA 1
ATOM 837 C C . ARG A 1 104 ? 16.505 -0.753 -20.631 1.00 97.50 104 ARG A C 1
ATOM 839 O O . ARG A 1 104 ? 15.8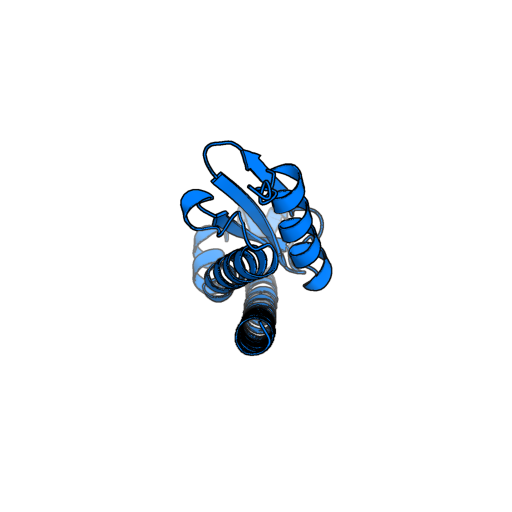87 -1.176 -19.658 1.00 97.50 104 ARG A O 1
ATOM 846 N N . PRO A 1 105 ? 15.951 0.054 -21.558 1.00 97.62 105 PRO A N 1
ATOM 847 C CA . PRO A 1 105 ? 14.586 0.565 -21.423 1.00 97.62 105 PRO A CA 1
ATOM 848 C C . PRO A 1 105 ? 13.576 -0.556 -21.159 1.00 97.62 105 PRO A C 1
ATOM 850 O O . PRO A 1 105 ? 12.792 -0.488 -20.226 1.00 97.62 105 PRO A O 1
ATOM 853 N N . SER A 1 106 ? 13.682 -1.650 -21.921 1.00 97.75 106 SER A N 1
ATOM 854 C CA . SER A 1 106 ? 12.786 -2.801 -21.790 1.00 97.75 106 SER A CA 1
ATOM 855 C C . SER A 1 106 ? 12.887 -3.519 -20.443 1.00 97.75 106 SER A C 1
ATOM 857 O O . SER A 1 106 ? 11.939 -4.175 -20.058 1.00 97.75 106 SER A O 1
ATOM 859 N N . GLN A 1 107 ? 14.044 -3.467 -19.774 1.00 97.75 107 GLN A N 1
ATOM 860 C CA . GLN A 1 107 ? 14.210 -4.091 -18.457 1.00 97.75 107 GLN A CA 1
ATOM 861 C C . GLN A 1 107 ? 13.601 -3.213 -17.371 1.00 97.75 107 GLN A C 1
ATOM 863 O O . GLN A 1 107 ? 13.012 -3.732 -16.439 1.00 97.75 107 GLN A O 1
ATOM 868 N N . PHE A 1 108 ? 13.746 -1.894 -17.502 1.00 98.00 108 PHE A N 1
ATOM 869 C CA . PHE A 1 108 ? 13.200 -0.968 -16.522 1.00 98.00 108 PHE A CA 1
ATOM 870 C C . PHE A 1 108 ? 11.669 -0.971 -16.536 1.00 98.00 108 PHE A C 1
ATOM 872 O O . PHE A 1 108 ? 11.068 -1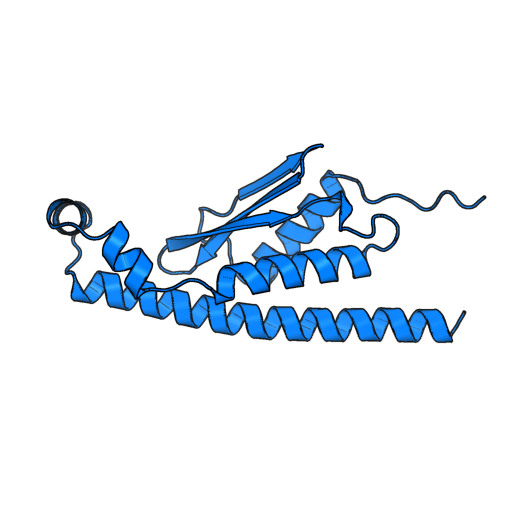.093 -15.480 1.00 98.00 108 PHE A O 1
ATOM 879 N N . ILE A 1 109 ? 11.039 -0.945 -17.717 1.00 98.25 109 ILE A N 1
ATOM 880 C CA . ILE A 1 109 ? 9.573 -1.057 -17.792 1.00 98.25 109 ILE A CA 1
ATOM 881 C C . ILE A 1 109 ? 9.063 -2.415 -17.287 1.00 98.25 109 ILE A C 1
ATOM 883 O O . ILE A 1 109 ? 8.036 -2.464 -16.631 1.00 98.25 109 ILE A O 1
ATOM 887 N N . GLU A 1 110 ? 9.785 -3.515 -17.535 1.00 98.56 110 GLU A N 1
ATOM 888 C CA . GLU A 1 110 ? 9.414 -4.843 -17.013 1.00 98.56 110 GLU A CA 1
ATOM 889 C C . GLU A 1 110 ? 9.418 -4.861 -15.476 1.00 98.56 110 GLU A C 1
ATOM 891 O O . GLU A 1 110 ? 8.488 -5.380 -14.875 1.00 98.56 110 GLU A O 1
ATOM 896 N N . MET A 1 111 ? 10.402 -4.212 -14.847 1.00 98.38 111 MET A N 1
ATOM 897 C CA . MET A 1 111 ? 10.453 -4.048 -13.390 1.00 98.38 111 MET A CA 1
ATOM 898 C C . MET A 1 111 ? 9.285 -3.217 -12.840 1.00 98.38 111 MET A C 1
ATOM 900 O O . MET A 1 111 ? 8.715 -3.581 -11.817 1.00 98.38 111 MET A O 1
ATOM 904 N N . LEU A 1 112 ? 8.919 -2.119 -13.510 1.00 98.56 112 LEU A N 1
ATOM 905 C CA . LEU A 1 112 ? 7.788 -1.284 -13.087 1.00 98.56 112 LEU A CA 1
ATOM 906 C C . LEU A 1 112 ? 6.452 -2.023 -13.232 1.00 98.56 112 LEU A C 1
ATOM 908 O O . LEU A 1 112 ? 5.604 -1.908 -12.356 1.00 98.56 112 LEU A O 1
ATOM 912 N N . LEU A 1 113 ? 6.280 -2.812 -14.296 1.00 98.75 113 LEU A N 1
ATOM 913 C CA . LEU A 1 113 ? 5.086 -3.640 -14.497 1.00 98.75 113 LEU A CA 1
ATOM 914 C C . LEU A 1 113 ? 4.962 -4.735 -13.428 1.00 98.75 113 LEU A C 1
ATOM 916 O O . LEU A 1 113 ? 3.867 -4.972 -12.923 1.00 98.75 113 LEU A O 1
ATOM 920 N N . ASP A 1 114 ? 6.074 -5.376 -13.054 1.00 98.75 114 ASP A N 1
ATOM 921 C CA . ASP A 1 114 ? 6.090 -6.349 -11.955 1.00 98.75 114 ASP A CA 1
ATOM 922 C C . ASP A 1 114 ? 5.665 -5.697 -10.620 1.00 98.75 114 ASP A C 1
ATOM 924 O O . ASP A 1 114 ? 4.922 -6.302 -9.842 1.00 98.75 114 ASP A O 1
ATOM 928 N N . ASP A 1 115 ? 6.098 -4.458 -10.361 1.00 98.75 115 ASP A N 1
ATOM 929 C CA . ASP A 1 115 ? 5.722 -3.702 -9.158 1.00 98.75 115 ASP A CA 1
ATOM 930 C C . ASP A 1 115 ? 4.268 -3.202 -9.196 1.00 98.75 115 ASP A C 1
ATOM 932 O O . ASP A 1 115 ? 3.582 -3.226 -8.172 1.00 98.75 115 ASP A O 1
ATOM 936 N N . GLU A 1 116 ? 3.758 -2.810 -10.365 1.00 98.81 116 GLU A N 1
ATOM 937 C CA . GLU A 1 116 ? 2.345 -2.470 -10.559 1.00 98.81 116 GLU A CA 1
ATOM 938 C C . GLU A 1 116 ? 1.442 -3.671 -10.240 1.00 98.81 116 GLU A C 1
ATOM 940 O O . GLU A 1 116 ? 0.521 -3.565 -9.423 1.00 98.81 116 GLU A O 1
ATOM 945 N N . ASP A 1 117 ? 1.744 -4.841 -10.814 1.00 98.75 117 ASP A N 1
ATOM 946 C CA . ASP A 1 117 ? 1.022 -6.085 -10.536 1.00 98.75 117 ASP A CA 1
ATOM 947 C C . ASP A 1 117 ? 1.086 -6.441 -9.041 1.00 98.75 117 ASP A C 1
ATOM 949 O O . ASP A 1 117 ? 0.079 -6.842 -8.440 1.00 98.75 117 ASP A O 1
ATOM 953 N N . TYR A 1 118 ? 2.250 -6.250 -8.412 1.00 98.75 118 TYR A N 1
ATOM 954 C CA . TYR A 1 118 ? 2.428 -6.452 -6.977 1.00 98.75 118 TYR A CA 1
ATOM 955 C C . TYR A 1 118 ? 1.516 -5.541 -6.145 1.00 98.75 118 TYR A C 1
ATOM 957 O O . TYR A 1 118 ? 0.762 -6.024 -5.291 1.00 98.75 118 TYR A O 1
ATOM 965 N N . PHE A 1 119 ? 1.521 -4.234 -6.417 1.00 98.75 119 PHE A N 1
ATOM 966 C CA . PHE A 1 119 ? 0.669 -3.270 -5.725 1.00 98.75 119 PHE A CA 1
ATOM 967 C C . PHE A 1 119 ? -0.822 -3.543 -5.934 1.00 98.75 119 PHE A C 1
ATOM 969 O O . PHE A 1 119 ? -1.606 -3.448 -4.981 1.00 98.75 119 PHE A O 1
ATOM 976 N N . ILE A 1 120 ? -1.230 -3.940 -7.141 1.00 98.75 120 ILE A N 1
ATOM 977 C CA . ILE A 1 120 ? -2.611 -4.334 -7.433 1.00 98.75 120 ILE A CA 1
ATOM 978 C C . ILE A 1 120 ? -3.020 -5.525 -6.558 1.00 98.75 120 ILE A C 1
ATOM 980 O O . ILE A 1 120 ? -4.083 -5.486 -5.930 1.00 98.75 120 ILE A O 1
ATOM 984 N N . GLU A 1 121 ? -2.198 -6.569 -6.466 1.00 98.69 121 GLU A N 1
ATOM 985 C CA . GLU A 1 121 ? -2.496 -7.734 -5.626 1.00 98.69 121 GLU A CA 1
ATOM 986 C C . GLU A 1 121 ? -2.508 -7.398 -4.128 1.00 98.69 121 GLU A C 1
ATOM 988 O O . GLU A 1 121 ? -3.382 -7.879 -3.398 1.00 98.69 121 GLU A O 1
ATOM 993 N N . CYS A 1 122 ? -1.598 -6.540 -3.663 1.00 98.62 122 CYS A N 1
ATOM 994 C CA . CYS A 1 122 ? -1.603 -6.049 -2.286 1.00 98.62 122 CYS A CA 1
ATOM 995 C C . CYS A 1 122 ? -2.877 -5.254 -1.978 1.00 98.62 122 CYS A C 1
ATOM 997 O O . CYS A 1 122 ? -3.541 -5.543 -0.982 1.00 98.62 122 CYS A O 1
ATOM 999 N N . SER A 1 123 ? -3.293 -4.340 -2.862 1.00 98.75 123 SER A N 1
ATOM 1000 C CA . SER A 1 123 ? -4.506 -3.537 -2.655 1.00 98.75 123 SER A CA 1
ATOM 1001 C C . SER A 1 123 ? -5.762 -4.404 -2.514 1.00 98.75 123 SER A C 1
ATOM 1003 O O . SER A 1 123 ? -6.569 -4.180 -1.614 1.00 98.75 123 SER A O 1
ATOM 1005 N N . LYS A 1 124 ? -5.907 -5.458 -3.333 1.00 98.75 124 LYS A N 1
ATOM 1006 C CA . LYS A 1 124 ? -7.041 -6.397 -3.258 1.00 98.75 124 LYS A CA 1
ATOM 1007 C C . LYS A 1 124 ? -7.117 -7.088 -1.897 1.00 98.75 124 LYS A C 1
ATOM 1009 O O . LYS A 1 124 ? -8.193 -7.166 -1.309 1.00 98.75 124 LYS A O 1
ATOM 1014 N N . LYS A 1 125 ? -5.978 -7.574 -1.396 1.00 98.75 125 LYS A N 1
ATOM 1015 C CA . LYS A 1 125 ? -5.886 -8.223 -0.080 1.00 98.75 125 LYS A CA 1
ATOM 1016 C C . LYS A 1 125 ? -6.178 -7.235 1.053 1.00 98.75 125 LYS A C 1
ATOM 1018 O O . LYS A 1 125 ? -6.893 -7.591 1.985 1.00 98.75 125 LYS A O 1
ATOM 1023 N N . MET A 1 126 ? -5.694 -5.996 0.945 1.00 98.69 126 MET A N 1
ATOM 1024 C CA . MET A 1 126 ? -5.970 -4.938 1.923 1.00 98.69 126 MET A CA 1
ATOM 1025 C C . MET A 1 126 ? -7.460 -4.601 1.999 1.00 98.69 126 MET A C 1
ATOM 1027 O O . MET A 1 126 ? -7.995 -4.517 3.102 1.00 98.69 126 MET A O 1
ATOM 1031 N N . TYR A 1 127 ? -8.145 -4.469 0.856 1.00 98.69 127 TYR A N 1
ATOM 1032 C CA . TYR A 1 127 ? -9.596 -4.258 0.840 1.00 98.69 127 TYR A CA 1
ATOM 1033 C C . TYR A 1 127 ? -10.347 -5.416 1.485 1.00 98.69 127 TYR A C 1
ATOM 1035 O O . TYR A 1 127 ? -11.216 -5.186 2.320 1.00 98.69 127 TYR A O 1
ATOM 1043 N N . GLN A 1 128 ? -9.975 -6.657 1.161 1.00 98.44 128 GLN A N 1
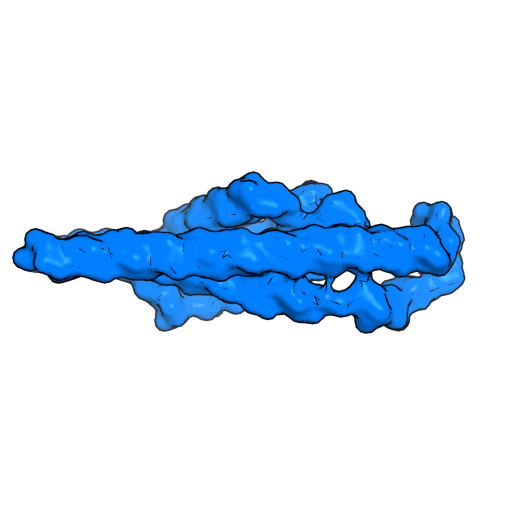ATOM 1044 C CA . GLN A 1 128 ? -10.586 -7.825 1.790 1.00 98.44 128 GLN A CA 1
ATOM 1045 C C . GLN A 1 128 ? -10.396 -7.796 3.315 1.00 98.44 128 GLN A C 1
ATOM 1047 O O . GLN A 1 128 ? -11.347 -8.018 4.061 1.00 98.44 128 GLN A O 1
ATOM 1052 N N . ARG A 1 129 ? -9.187 -7.481 3.797 1.00 98.31 129 ARG A N 1
ATOM 1053 C CA . ARG A 1 129 ? -8.928 -7.399 5.239 1.00 98.31 129 ARG A CA 1
ATOM 1054 C C . ARG A 1 129 ? -9.711 -6.267 5.905 1.00 98.31 129 ARG A C 1
ATOM 1056 O O . ARG A 1 129 ? -10.161 -6.428 7.038 1.00 98.31 129 ARG A O 1
ATOM 1063 N N . ALA A 1 130 ? -9.877 -5.137 5.222 1.00 97.94 130 ALA A N 1
ATOM 1064 C CA . ALA A 1 130 ? -10.696 -4.033 5.703 1.00 97.94 130 ALA A CA 1
ATOM 1065 C C . ALA A 1 130 ? -12.172 -4.451 5.846 1.00 97.94 130 ALA A C 1
ATOM 1067 O O . ALA A 1 130 ? -12.755 -4.220 6.902 1.00 97.94 130 ALA A O 1
ATOM 1068 N N . GLU A 1 131 ? -12.742 -5.142 4.853 1.00 97.88 131 GLU A N 1
ATOM 1069 C CA . GLU A 1 131 ? -14.111 -5.682 4.918 1.00 97.88 131 GLU A CA 1
ATOM 1070 C C . GLU A 1 131 ? -14.286 -6.692 6.067 1.00 97.88 131 GLU A C 1
ATOM 1072 O O . GLU A 1 131 ? -15.284 -6.658 6.788 1.00 97.88 131 GLU A O 1
ATOM 1077 N N . GLU A 1 132 ? -13.303 -7.575 6.281 1.00 97.62 132 GLU A N 1
ATOM 1078 C CA . GLU A 1 132 ? -13.304 -8.521 7.405 1.00 97.62 132 GLU A CA 1
ATOM 1079 C C . GLU A 1 132 ? -13.317 -7.796 8.760 1.00 97.62 132 GLU A C 1
ATOM 1081 O O . GLU A 1 132 ? -14.086 -8.160 9.649 1.00 97.62 132 GLU A O 1
ATOM 1086 N N . LEU A 1 133 ? -12.502 -6.748 8.917 1.00 96.69 133 LEU A N 1
ATOM 1087 C CA . LEU A 1 133 ? -12.460 -5.941 10.138 1.00 96.69 133 LEU A CA 1
ATOM 1088 C C . LEU A 1 133 ? -13.767 -5.181 10.382 1.00 96.69 133 LEU A C 1
ATOM 1090 O O . LEU A 1 133 ? -14.216 -5.115 11.524 1.00 96.69 133 LEU A O 1
ATOM 1094 N N . GLU A 1 134 ? -14.383 -4.625 9.339 1.00 95.75 134 GLU A N 1
ATOM 1095 C CA . GLU A 1 134 ? -15.688 -3.962 9.445 1.00 95.75 134 GLU A CA 1
ATOM 1096 C C . GLU A 1 134 ? -16.776 -4.935 9.913 1.00 95.75 134 GLU A C 1
ATOM 1098 O O . GLU A 1 134 ? -17.572 -4.600 10.792 1.00 95.75 134 GLU A O 1
ATOM 1103 N N . TYR A 1 135 ? -16.772 -6.165 9.393 1.00 94.88 135 TYR A N 1
ATOM 1104 C CA . TYR A 1 135 ? -17.686 -7.212 9.841 1.00 94.88 135 TYR A CA 1
ATOM 1105 C C . TYR A 1 135 ? -17.447 -7.596 11.311 1.00 94.88 135 TYR A C 1
ATOM 1107 O O . TYR A 1 135 ? -18.399 -7.682 12.085 1.00 94.88 135 TYR A O 1
ATOM 1115 N N . GLU A 1 136 ? -16.183 -7.752 11.727 1.00 94.19 136 GLU A N 1
ATOM 1116 C CA . GLU A 1 136 ? -15.832 -8.008 13.131 1.00 94.19 136 GLU A CA 1
ATOM 1117 C C . GLU A 1 136 ? -16.280 -6.875 14.074 1.00 94.19 136 GLU A C 1
ATOM 1119 O O . GLU A 1 136 ? -16.587 -7.138 15.235 1.00 94.19 136 GLU A O 1
ATOM 1124 N N . ILE A 1 137 ? -16.259 -5.613 13.626 1.00 92.62 137 ILE A N 1
ATOM 1125 C CA . ILE A 1 137 ? -16.754 -4.471 14.412 1.00 92.62 137 ILE A CA 1
ATOM 1126 C C . ILE A 1 137 ? -18.273 -4.569 14.561 1.00 92.62 137 ILE A C 1
ATOM 1128 O O . ILE A 1 137 ? -18.780 -4.477 15.676 1.00 92.62 137 ILE A O 1
ATOM 1132 N N . TRP A 1 138 ? -18.985 -4.804 13.458 1.00 91.38 138 TRP A N 1
ATOM 1133 C CA . TRP A 1 138 ? -20.442 -4.901 13.457 1.00 91.38 138 TRP A CA 1
ATOM 1134 C C . TRP A 1 138 ? -20.962 -6.036 14.354 1.00 91.38 138 TRP A C 1
ATOM 1136 O O . TRP A 1 138 ? -21.888 -5.813 15.129 1.00 91.38 138 TRP A O 1
ATOM 1146 N N . GLU A 1 139 ? -20.342 -7.223 14.318 1.00 90.25 139 GLU A N 1
ATOM 1147 C CA . GLU A 1 139 ? -20.731 -8.340 15.198 1.00 90.25 139 GLU A CA 1
ATOM 1148 C C . GLU A 1 139 ? -20.596 -7.987 16.689 1.00 90.25 139 GLU A C 1
ATOM 1150 O O . GLU A 1 139 ? -21.440 -8.372 17.494 1.00 90.25 139 GLU A O 1
ATOM 1155 N N . LEU A 1 140 ? -19.558 -7.233 17.066 1.00 84.81 140 LEU A N 1
ATOM 1156 C CA . LEU A 1 140 ? -19.347 -6.817 18.456 1.00 84.81 140 LEU A CA 1
ATOM 1157 C C . LEU A 1 140 ? -20.381 -5.785 18.921 1.00 84.81 140 LEU A C 1
ATOM 1159 O O . LEU A 1 140 ? -20.759 -5.800 20.088 1.00 84.81 140 LEU A O 1
ATOM 1163 N N . GLU A 1 141 ? -20.839 -4.907 18.028 1.00 84.06 141 GLU A N 1
ATOM 1164 C CA . GLU A 1 141 ? -21.864 -3.903 18.338 1.00 84.06 141 GLU A CA 1
ATOM 1165 C C . GLU A 1 141 ? -23.275 -4.502 18.459 1.00 84.06 141 GLU A C 1
ATOM 1167 O O . GLU A 1 141 ? -24.106 -3.946 19.176 1.00 84.06 141 GLU A O 1
ATOM 1172 N N . GLU A 1 142 ? -23.573 -5.622 17.788 1.00 77.12 142 GLU A N 1
ATOM 1173 C CA . GLU A 1 142 ? -24.866 -6.314 17.936 1.00 77.12 142 GLU A CA 1
ATOM 1174 C C . GLU A 1 142 ? -24.989 -7.113 19.248 1.00 77.12 142 GLU A C 1
ATOM 1176 O O . GLU A 1 142 ? -26.108 -7.378 19.701 1.00 77.12 142 GLU A O 1
ATOM 1181 N N . ASP A 1 143 ? -23.860 -7.480 19.861 1.00 67.75 143 ASP A N 1
ATOM 1182 C CA . ASP A 1 143 ? -23.792 -8.277 21.092 1.00 67.75 143 ASP A CA 1
ATOM 1183 C C . ASP A 1 143 ? -23.766 -7.430 22.396 1.00 67.75 143 ASP A C 1
ATOM 1185 O O . ASP A 1 143 ? -23.838 -8.006 23.492 1.00 67.75 143 ASP A O 1
ATOM 1189 N N . GLU A 1 144 ? -23.693 -6.090 22.309 1.00 57.06 144 GLU A N 1
ATOM 1190 C CA . GLU A 1 144 ? -23.721 -5.128 23.443 1.00 57.06 144 GLU A CA 1
ATOM 1191 C C . GLU A 1 144 ? -25.119 -4.554 23.767 1.00 57.06 144 GLU A C 1
ATOM 1193 O O . GLU A 1 144 ? -25.434 -4.438 24.982 1.00 57.06 144 GLU A O 1
#

Sequence (144 aa):
MTCTAILTEEKIEKIAQSIIDEYDLDHNNAEINVDDDGCQIVVEAPNHATVWVDICLNKLDKENEKQAQVTILNTIADKIKNFDADDEFEELWSYEFGHHNHFRPSQFIEMLLDDEDYFIECSKKMYQRAEELEYEIWELEEDE